Protein AF-A0A921BF22-F1 (afdb_monomer)

Radius of gyration: 12.66 Å; Cα contacts (8 Å, |Δi|>4): 187; chains: 1; bounding box: 29×27×35 Å

Secondary structure (DSSP, 8-state):
-EE-TTSEEEEEESS-SSSSSTT---EEEEEETTT--EEEEEE-TTGGGTTT-SS-SEEEEEE-TT--EEEEETTTTEEEEE---

pLDDT: mean 93.28, std 5.19, range [73.69, 98.06]

Mean predicted aligned error: 2.9 Å

Sequence (85 aa):
MFIDEHDVLYVTDSTSNSRNNPGWKRGIYIGSVSDGVGTAFIPDPDLARQDEQGISGASGVSTDTEGNVYAADVGPRQIRKYLRP

Solvent-accessible surface area (backbone atoms only — not comparable to full-atom values): 4785 Å² total; per-residue (Å²): 91,37,70,53,100,79,50,39,31,40,39,55,32,31,54,35,18,80,86,40,62,63,90,50,76,32,17,36,43,28,23,38,63,89,79,67,49,76,78,48,73,47,73,25,94,59,52,93,47,30,80,79,47,72,52,62,23,28,69,40,50,49,68,52,99,82,57,26,40,38,29,37,20,64,56,76,66,48,78,46,78,44,79,59,132

Foldseek 3Di:
DDADPVQKDKDFDFADDCVRPHPDFGFIFIDHNVPPDTDDTDHQPVRVCNVVDRGFWFPDWDADPQGWIWGCGPVVRDIDIHHDD

Nearest PDB structures (foldseek):
  5yyl-assembly1_B-2  TM=5.936E-01  e=1.136E-01  Apis mellifera
  2bbk-assembly1_J  TM=6.570E-01  e=6.558E-01  Paracoccus denitrificans
  8ptx-assembly1_A  TM=4.950E-01  e=5.835E-01  Homo sapiens
  4s37-assembly3_G  TM=2.657E-01  e=1.878E+00  Pseudomonas aeruginosa
  4s37-assembly6_Q  TM=2.678E-01  e=3.571E+00  Pseudomonas aeruginosa

Structure (mmCIF, N/CA/C/O backbone):
data_AF-A0A921BF22-F1
#
_entry.id   AF-A0A921BF22-F1
#
loop_
_atom_site.group_PDB
_atom_site.id
_atom_site.type_symbol
_atom_site.label_atom_id
_atom_site.label_alt_id
_atom_site.label_comp_id
_atom_site.label_asym_id
_atom_site.label_entity_id
_atom_site.label_seq_id
_atom_site.pdbx_PDB_ins_code
_atom_site.Cartn_x
_atom_site.Cartn_y
_atom_site.Cartn_z
_atom_site.occupancy
_atom_site.B_iso_or_equiv
_atom_site.auth_seq_id
_atom_site.auth_comp_id
_atom_site.auth_asym_id
_atom_site.auth_atom_id
_atom_site.pdbx_PDB_model_num
ATOM 1 N N . MET A 1 1 ? -6.360 -2.342 -3.219 1.00 92.88 1 MET A N 1
ATOM 2 C CA . MET A 1 1 ? -6.990 -1.295 -2.387 1.00 92.88 1 MET A CA 1
ATOM 3 C C . MET A 1 1 ? -7.637 -1.960 -1.186 1.00 92.88 1 MET A C 1
ATOM 5 O O . MET A 1 1 ? -8.184 -3.043 -1.358 1.00 92.88 1 MET A O 1
ATOM 9 N N . PHE A 1 2 ? -7.554 -1.332 -0.016 1.00 97.19 2 PHE A N 1
ATOM 10 C CA . PHE A 1 2 ? -8.131 -1.796 1.248 1.00 97.19 2 PHE A CA 1
ATOM 11 C C . PHE A 1 2 ? -8.583 -0.589 2.081 1.00 97.19 2 PHE A C 1
ATOM 13 O O . PHE A 1 2 ? -7.983 0.477 1.960 1.00 97.19 2 PHE A O 1
ATOM 20 N N . ILE A 1 3 ? -9.626 -0.752 2.892 1.00 97.25 3 ILE A N 1
ATOM 21 C CA . ILE A 1 3 ? -10.077 0.231 3.883 1.00 97.25 3 ILE A CA 1
ATOM 22 C C . ILE A 1 3 ? -10.117 -0.492 5.227 1.00 97.25 3 ILE A C 1
ATOM 24 O O . ILE A 1 3 ? -10.657 -1.599 5.290 1.00 97.25 3 ILE A O 1
ATOM 28 N N . ASP A 1 4 ? -9.518 0.100 6.258 1.00 96.19 4 ASP A N 1
ATOM 29 C CA . ASP A 1 4 ? -9.516 -0.476 7.603 1.00 96.19 4 ASP A CA 1
ATOM 30 C C . ASP A 1 4 ? -10.734 -0.042 8.439 1.00 96.19 4 ASP A C 1
ATOM 32 O O . ASP A 1 4 ? -11.605 0.699 7.987 1.00 96.19 4 ASP A O 1
ATOM 36 N N . GLU A 1 5 ? -10.809 -0.523 9.680 1.00 94.56 5 GLU A N 1
ATOM 37 C CA . GLU A 1 5 ? -11.904 -0.211 10.611 1.00 94.56 5 GLU A CA 1
ATOM 38 C C . GLU A 1 5 ? -11.934 1.253 11.095 1.00 94.56 5 GLU A C 1
ATOM 40 O O . GLU A 1 5 ? -12.888 1.656 11.758 1.00 94.56 5 GLU A O 1
ATOM 45 N N . HIS A 1 6 ? -10.914 2.049 10.759 1.00 93.50 6 HIS A N 1
ATOM 46 C CA . HIS A 1 6 ? -10.773 3.456 11.133 1.00 93.50 6 HIS A CA 1
ATOM 47 C C . HIS A 1 6 ? -11.001 4.403 9.942 1.00 93.50 6 HIS A C 1
ATOM 49 O O . HIS A 1 6 ? -10.584 5.561 9.998 1.00 93.50 6 HIS A O 1
ATOM 55 N N . ASP A 1 7 ? -11.630 3.923 8.863 1.00 95.50 7 ASP A N 1
ATOM 56 C CA . ASP A 1 7 ? -11.848 4.673 7.619 1.00 95.50 7 ASP A CA 1
ATOM 57 C C . ASP A 1 7 ? -10.541 5.192 6.981 1.00 95.50 7 ASP A C 1
ATOM 59 O O . ASP A 1 7 ? -10.508 6.238 6.316 1.00 95.50 7 ASP A O 1
ATOM 63 N N . VAL A 1 8 ? -9.444 4.441 7.146 1.00 97.00 8 VAL A N 1
ATOM 64 C CA . VAL A 1 8 ? -8.178 4.703 6.455 1.00 97.00 8 VAL A CA 1
ATOM 65 C C . VAL A 1 8 ? -8.126 3.894 5.163 1.00 97.00 8 VAL A C 1
ATOM 67 O O . VAL A 1 8 ? -8.229 2.668 5.153 1.00 97.00 8 VAL A O 1
ATOM 70 N N . LEU A 1 9 ? -7.935 4.595 4.050 1.00 97.44 9 LEU A N 1
ATOM 71 C CA . LEU A 1 9 ? -7.792 4.049 2.710 1.00 97.44 9 LEU A CA 1
ATOM 72 C C . LEU A 1 9 ? -6.323 3.739 2.400 1.00 97.44 9 LEU A C 1
ATOM 74 O O . LEU A 1 9 ? -5.464 4.615 2.471 1.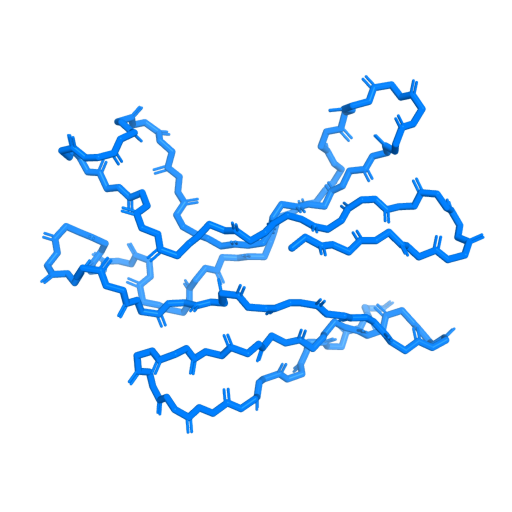00 97.44 9 LEU A O 1
ATOM 78 N N . TYR A 1 10 ? -6.064 2.516 1.945 1.00 98.06 10 TYR A N 1
ATOM 79 C CA . TYR A 1 10 ? -4.769 2.036 1.470 1.00 98.06 10 TYR A CA 1
ATOM 80 C C . TYR A 1 10 ? -4.863 1.686 -0.021 1.00 98.06 10 TYR A C 1
ATOM 82 O O . TYR A 1 10 ? -5.563 0.747 -0.424 1.00 98.06 10 TYR A O 1
ATOM 90 N N . VAL A 1 11 ? -4.132 2.414 -0.865 1.00 96.94 11 VAL A N 1
ATOM 91 C CA . VAL A 1 11 ? -4.111 2.227 -2.324 1.00 96.94 11 VAL A CA 1
ATOM 92 C C . VAL A 1 11 ? -2.714 1.848 -2.776 1.00 96.94 11 VAL A C 1
ATOM 94 O O . VAL A 1 11 ? -1.741 2.538 -2.500 1.00 96.94 11 VAL A O 1
ATOM 97 N N . THR A 1 12 ? -2.619 0.743 -3.500 1.00 96.88 12 THR A N 1
ATOM 98 C CA . THR A 1 12 ? -1.377 0.268 -4.099 1.00 96.88 12 THR A CA 1
ATOM 99 C C . THR A 1 12 ? -1.204 0.814 -5.506 1.00 96.88 12 THR A C 1
ATOM 101 O O . THR A 1 12 ? -2.134 0.742 -6.308 1.00 96.88 12 THR A O 1
ATOM 104 N N . ASP A 1 13 ? 0.009 1.240 -5.825 1.00 95.12 13 ASP A N 1
ATOM 105 C CA . ASP A 1 13 ? 0.460 1.550 -7.172 1.00 95.12 13 ASP A CA 1
ATOM 106 C C . ASP A 1 13 ? 1.723 0.744 -7.491 1.00 95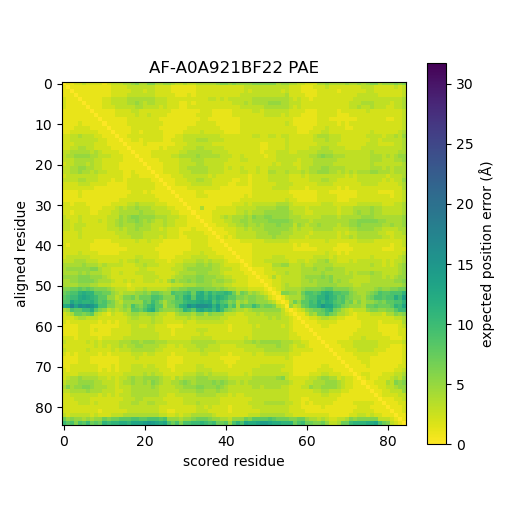.12 13 ASP A C 1
ATOM 108 O O . ASP A 1 13 ? 2.816 1.043 -7.003 1.00 95.12 13 ASP A O 1
ATOM 112 N N . SER A 1 14 ? 1.562 -0.286 -8.321 1.00 93.00 14 SER A N 1
ATOM 113 C CA . SER A 1 14 ? 2.647 -1.166 -8.756 1.00 93.00 14 SER A CA 1
ATOM 114 C C . SER A 1 14 ? 3.126 -0.902 -10.181 1.00 93.00 14 SER A C 1
ATOM 116 O O . SER A 1 14 ? 4.025 -1.611 -10.633 1.00 93.00 14 SER A O 1
ATOM 118 N N . THR A 1 15 ? 2.576 0.099 -10.883 1.00 92.81 15 THR A N 1
ATOM 119 C CA . THR A 1 15 ? 2.798 0.249 -12.336 1.00 92.81 15 THR A CA 1
ATOM 120 C C . THR A 1 15 ? 3.143 1.656 -12.803 1.00 92.81 15 THR A C 1
ATOM 122 O O . THR A 1 15 ? 3.556 1.794 -13.959 1.00 92.81 15 THR A O 1
ATOM 125 N N . SER A 1 16 ? 3.004 2.693 -11.967 1.00 94.44 16 SER A N 1
ATOM 126 C CA . SER A 1 16 ? 3.391 4.044 -12.386 1.00 94.44 16 SER A CA 1
ATOM 127 C C . SER A 1 16 ? 4.884 4.134 -12.717 1.00 94.44 16 SER A C 1
ATOM 129 O O . SER A 1 16 ? 5.731 3.480 -12.101 1.00 94.44 16 SER A O 1
ATOM 131 N N . ASN A 1 17 ? 5.199 4.925 -13.736 1.00 93.38 17 ASN A N 1
ATOM 132 C CA . ASN A 1 17 ? 6.541 5.265 -14.199 1.00 93.38 17 ASN A CA 1
ATOM 133 C C . ASN A 1 17 ? 6.462 6.489 -15.139 1.00 93.38 17 ASN A C 1
ATOM 135 O O . ASN A 1 17 ? 5.404 7.087 -15.326 1.00 93.38 17 ASN A O 1
ATOM 139 N N . SER A 1 18 ? 7.573 6.881 -15.764 1.00 94.31 18 SER A N 1
ATOM 140 C CA . SER A 1 18 ? 7.617 8.026 -16.691 1.00 94.31 18 SER A CA 1
ATOM 141 C C . SER A 1 18 ? 6.707 7.895 -17.922 1.00 94.31 18 SER A C 1
ATOM 143 O O . SER A 1 18 ? 6.391 8.905 -18.550 1.00 94.31 18 SER A O 1
ATOM 145 N N . ARG A 1 19 ? 6.280 6.677 -18.278 1.00 93.50 19 ARG A N 1
ATOM 146 C CA . ARG A 1 19 ? 5.417 6.385 -19.437 1.00 93.50 19 ARG A CA 1
ATOM 147 C C . ARG A 1 19 ? 3.976 6.071 -19.042 1.00 93.50 19 ARG A C 1
ATOM 149 O O . ARG A 1 19 ? 3.063 6.378 -19.801 1.00 93.50 19 ARG A O 1
ATOM 156 N N . ASN A 1 20 ? 3.773 5.454 -17.884 1.00 92.62 20 ASN A N 1
ATOM 157 C CA . ASN A 1 20 ? 2.477 5.053 -17.354 1.00 92.62 20 ASN A CA 1
ATOM 158 C C . ASN A 1 20 ? 2.178 5.871 -16.094 1.00 92.62 20 ASN A C 1
ATOM 160 O O . ASN A 1 20 ? 2.854 5.695 -15.092 1.00 92.62 20 ASN A O 1
ATOM 164 N N . ASN A 1 21 ? 1.187 6.762 -16.149 1.00 94.12 21 ASN A N 1
ATOM 165 C CA . ASN A 1 21 ? 0.881 7.736 -15.091 1.00 94.12 21 ASN A CA 1
ATOM 166 C C . ASN A 1 21 ? 2.082 8.640 -14.685 1.00 94.12 21 ASN A C 1
ATOM 168 O O . ASN A 1 21 ? 2.587 8.564 -13.560 1.00 94.12 21 ASN A O 1
ATOM 172 N N . PRO A 1 22 ? 2.559 9.514 -15.597 1.00 94.94 22 PRO A N 1
ATOM 173 C CA . PRO A 1 22 ? 3.747 10.335 -15.370 1.00 94.94 22 PRO A CA 1
ATOM 174 C C . PRO A 1 22 ? 3.616 11.264 -14.156 1.00 94.94 22 PRO A C 1
ATOM 176 O O . PRO A 1 22 ? 2.572 11.871 -13.928 1.00 94.94 22 PRO A O 1
ATOM 179 N N . GLY A 1 23 ? 4.709 11.418 -13.403 1.00 93.94 23 GLY A N 1
ATOM 180 C CA . GLY A 1 23 ? 4.770 12.271 -12.208 1.00 93.94 23 GLY A CA 1
ATOM 181 C C . GLY A 1 23 ? 4.398 11.565 -10.901 1.00 93.94 23 GLY A C 1
ATOM 182 O O . GLY A 1 23 ? 4.651 12.113 -9.829 1.00 93.94 23 GLY A O 1
ATOM 183 N N . TRP A 1 24 ? 3.874 10.339 -10.973 1.00 94.06 24 TRP A N 1
ATOM 184 C CA . TRP A 1 24 ? 3.559 9.518 -9.806 1.00 94.06 24 TRP A CA 1
ATOM 185 C C . TRP A 1 24 ? 4.699 8.561 -9.447 1.00 94.06 24 TRP A C 1
ATOM 187 O O . TRP A 1 24 ? 5.558 8.239 -10.270 1.00 94.06 24 TRP A O 1
ATOM 197 N N . LYS A 1 25 ? 4.720 8.141 -8.180 1.00 93.50 25 LYS A N 1
ATOM 198 C C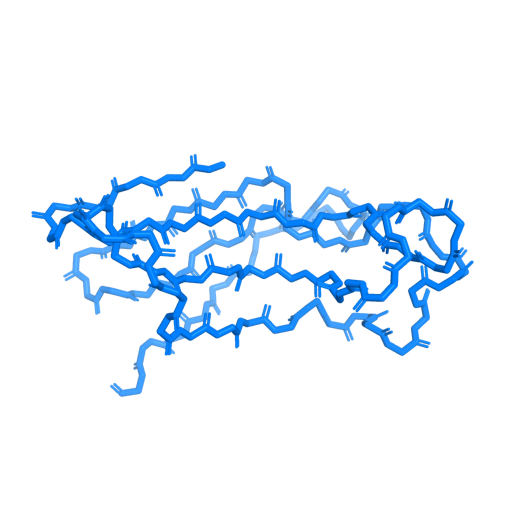A . LYS A 1 25 ? 5.724 7.235 -7.613 1.00 93.50 25 LYS A CA 1
ATOM 199 C C . LYS A 1 25 ? 5.040 5.940 -7.207 1.00 93.50 25 LYS A C 1
ATOM 201 O O . LYS A 1 25 ? 4.050 5.976 -6.487 1.00 93.50 25 LYS A O 1
ATOM 206 N N . ARG A 1 26 ? 5.609 4.798 -7.581 1.00 94.38 26 ARG A N 1
ATOM 207 C CA . ARG A 1 26 ? 5.089 3.510 -7.105 1.00 94.38 26 ARG A CA 1
ATOM 208 C C . ARG A 1 26 ? 5.194 3.362 -5.595 1.00 94.38 26 ARG A C 1
ATOM 210 O O . ARG A 1 26 ? 6.187 3.765 -4.984 1.00 94.38 26 ARG A O 1
ATOM 217 N N . GLY A 1 27 ? 4.198 2.714 -5.007 1.00 95.94 27 GLY A N 1
ATOM 218 C CA . GLY A 1 27 ? 4.152 2.459 -3.576 1.00 95.94 27 GLY A CA 1
ATOM 219 C C . GLY A 1 27 ? 2.743 2.222 -3.058 1.00 95.94 27 GLY A C 1
ATOM 220 O O . GLY A 1 27 ? 1.855 1.773 -3.781 1.00 95.94 27 GLY A O 1
ATOM 221 N N . ILE A 1 28 ? 2.553 2.514 -1.776 1.00 97.69 28 ILE A N 1
ATOM 222 C CA . ILE A 1 28 ? 1.271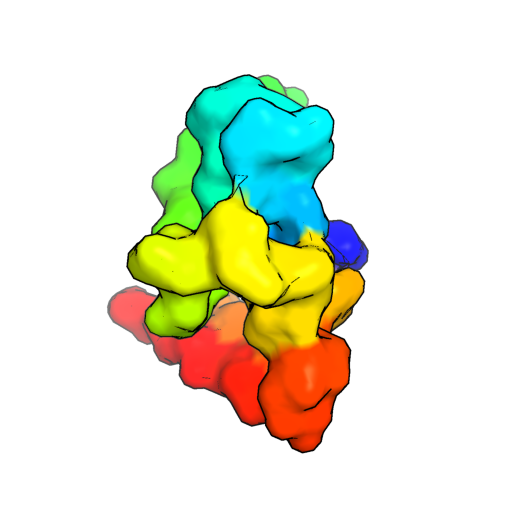 2.434 -1.082 1.00 97.69 28 ILE A CA 1
ATOM 223 C C . ILE A 1 28 ? 0.928 3.833 -0.587 1.00 97.69 28 ILE A C 1
ATOM 225 O O . ILE A 1 28 ? 1.619 4.385 0.270 1.00 97.69 28 ILE A O 1
ATOM 229 N N . TYR A 1 29 ? -0.137 4.394 -1.137 1.00 97.31 29 TYR A N 1
ATOM 230 C CA . TYR A 1 29 ? -0.739 5.641 -0.694 1.00 97.31 29 TYR A CA 1
ATOM 231 C C . TYR A 1 29 ? -1.719 5.346 0.435 1.00 97.31 29 TYR A C 1
ATOM 233 O O . TYR A 1 29 ? -2.530 4.425 0.329 1.00 97.31 29 TYR A O 1
ATOM 241 N N . ILE A 1 30 ? -1.629 6.117 1.512 1.00 97.88 30 ILE A N 1
ATOM 242 C CA . ILE A 1 30 ? -2.471 5.980 2.699 1.00 97.88 30 ILE A CA 1
ATOM 243 C C . ILE A 1 30 ? -3.179 7.313 2.905 1.00 97.88 30 ILE A C 1
ATOM 245 O O . ILE A 1 30 ? -2.529 8.358 2.859 1.00 97.88 30 ILE A O 1
ATOM 249 N N . GLY A 1 31 ? -4.492 7.295 3.104 1.00 97.44 31 GLY A N 1
ATOM 250 C CA . GLY A 1 31 ? -5.285 8.513 3.231 1.00 97.44 31 GLY A CA 1
ATOM 251 C C . GLY A 1 31 ? -6.623 8.294 3.915 1.00 97.44 31 GLY A C 1
ATOM 252 O O . GLY A 1 31 ? -6.982 7.172 4.252 1.00 97.44 31 GLY A O 1
ATOM 253 N N . SER A 1 32 ? -7.359 9.377 4.134 1.00 96.44 32 SER A N 1
ATOM 254 C CA . SER A 1 32 ? -8.699 9.324 4.719 1.00 96.44 32 SER A CA 1
ATOM 255 C C . SER A 1 32 ? -9.741 9.006 3.644 1.00 96.44 32 SER A C 1
ATOM 257 O O . SER A 1 32 ? -9.723 9.578 2.552 1.00 96.44 32 SER A O 1
ATOM 259 N N . VAL A 1 33 ? -10.668 8.094 3.953 1.00 96.38 33 VAL A N 1
ATOM 260 C CA . VAL A 1 33 ? -11.815 7.793 3.077 1.00 96.38 33 VAL A CA 1
ATOM 261 C C . VAL A 1 33 ? -12.764 8.990 2.981 1.00 96.38 33 VAL A C 1
ATOM 263 O O . VAL A 1 33 ? -13.365 9.219 1.934 1.00 96.38 33 VAL A O 1
ATOM 266 N N . SER A 1 34 ? -12.898 9.759 4.064 1.00 94.44 34 SER A N 1
ATOM 267 C CA . SER A 1 34 ? -13.922 10.802 4.195 1.00 94.44 34 SER A CA 1
ATOM 268 C C . SER A 1 34 ? -13.683 12.035 3.317 1.00 94.44 34 SER A C 1
ATOM 270 O O . SER A 1 34 ? -14.636 12.624 2.810 1.00 94.44 34 SER A O 1
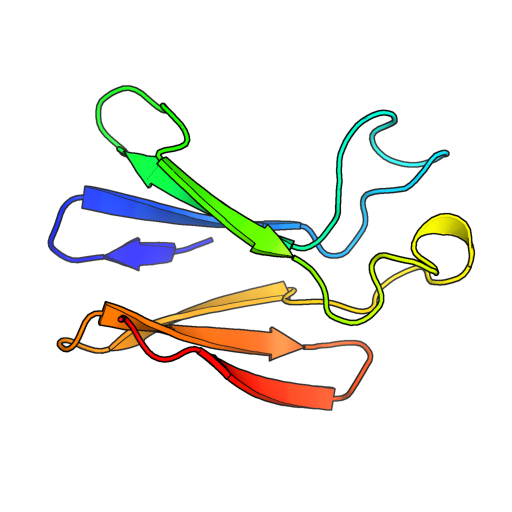ATOM 272 N N . ASP A 1 35 ? -12.421 12.409 3.114 1.00 94.44 35 ASP A N 1
ATOM 273 C CA . ASP A 1 35 ? -12.009 13.611 2.378 1.00 94.44 35 ASP A CA 1
ATOM 274 C C . ASP A 1 35 ? -11.021 13.319 1.234 1.00 94.44 35 ASP A C 1
ATOM 276 O O . ASP A 1 35 ? -10.697 14.214 0.453 1.00 94.44 35 ASP A O 1
ATOM 280 N N . GLY A 1 36 ? -10.558 12.070 1.102 1.00 90.88 36 GLY A N 1
ATOM 281 C CA . GLY A 1 36 ? -9.628 11.640 0.058 1.00 90.88 36 GLY A CA 1
ATOM 282 C C . GLY A 1 36 ? -8.207 12.182 0.220 1.00 90.88 36 GLY A C 1
ATOM 283 O O . GLY A 1 36 ? -7.400 12.061 -0.705 1.00 90.88 36 GLY A O 1
ATOM 284 N N . VAL A 1 37 ? -7.875 12.791 1.363 1.00 95.69 37 VAL A N 1
ATOM 285 C CA . VAL A 1 37 ? -6.554 13.385 1.584 1.00 95.69 37 VAL A CA 1
ATOM 286 C C . VAL A 1 37 ? -5.538 12.295 1.917 1.00 95.69 37 VAL A C 1
ATOM 288 O O . VAL A 1 37 ? -5.722 11.506 2.844 1.00 95.69 37 VAL A O 1
ATOM 291 N N . GLY A 1 38 ? -4.431 12.270 1.171 1.00 96.44 38 GLY A N 1
ATOM 292 C CA . GLY A 1 38 ? -3.283 11.413 1.463 1.00 96.44 38 GLY A CA 1
ATOM 293 C C . GLY A 1 38 ? -2.541 11.885 2.713 1.00 96.44 38 GLY A C 1
ATOM 294 O O . GLY A 1 38 ? -2.112 13.034 2.791 1.00 96.44 38 GLY A O 1
ATOM 295 N N . THR A 1 39 ? -2.370 10.991 3.681 1.00 95.56 39 THR A N 1
ATOM 296 C CA . THR A 1 39 ? -1.744 11.263 4.982 1.00 95.56 39 THR A CA 1
ATOM 297 C C . THR A 1 39 ? -0.376 10.603 5.128 1.00 95.56 39 THR A C 1
ATOM 299 O O . THR A 1 39 ? 0.459 11.097 5.884 1.00 95.56 39 THR A O 1
ATOM 302 N N . ALA A 1 40 ? -0.109 9.520 4.392 1.00 96.25 40 ALA A N 1
ATOM 303 C CA . ALA A 1 40 ? 1.193 8.863 4.371 1.00 96.25 40 ALA A CA 1
ATOM 304 C C . ALA A 1 40 ? 1.465 8.151 3.038 1.00 96.25 40 ALA A C 1
ATOM 306 O O . ALA A 1 40 ? 0.569 7.891 2.233 1.00 96.25 40 ALA A O 1
ATOM 307 N N . PHE A 1 41 ? 2.735 7.826 2.811 1.00 97.06 41 PHE A N 1
ATOM 308 C CA . PHE A 1 41 ? 3.186 7.096 1.635 1.00 97.06 41 PHE A CA 1
ATOM 309 C C . PHE A 1 41 ? 4.295 6.120 2.015 1.00 97.06 41 PHE A C 1
ATOM 311 O O . PHE A 1 41 ? 5.282 6.505 2.642 1.00 97.06 41 PHE A O 1
ATOM 318 N N . ILE A 1 42 ? 4.140 4.865 1.601 1.00 96.44 42 ILE A N 1
ATOM 319 C CA . ILE A 1 42 ? 5.168 3.837 1.726 1.00 96.44 42 ILE A CA 1
ATOM 320 C C . ILE A 1 42 ? 5.742 3.580 0.325 1.00 96.44 42 ILE A C 1
ATOM 322 O O . ILE A 1 42 ? 5.014 3.072 -0.530 1.00 96.44 42 ILE A O 1
ATOM 326 N N . PRO A 1 43 ? 7.020 3.903 0.055 1.00 95.31 43 PRO A N 1
ATOM 327 C CA . PRO A 1 43 ? 7.593 3.725 -1.273 1.00 95.31 43 PRO A CA 1
ATOM 328 C C . PRO A 1 43 ? 7.744 2.245 -1.648 1.00 95.31 43 PRO A C 1
ATOM 330 O O . PRO A 1 43 ? 8.005 1.384 -0.798 1.00 95.31 43 PRO A O 1
A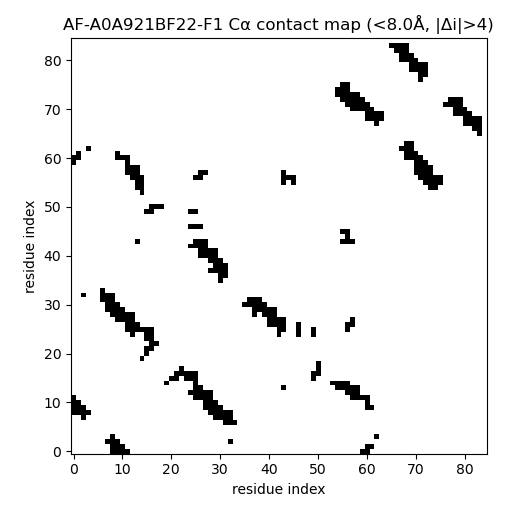TOM 333 N N . ASP A 1 44 ? 7.627 1.965 -2.947 1.00 93.94 44 ASP A N 1
ATOM 334 C CA . ASP A 1 44 ? 8.125 0.725 -3.546 1.00 93.94 44 ASP A CA 1
ATOM 335 C C . ASP A 1 44 ? 9.634 0.564 -3.235 1.00 93.94 44 ASP A C 1
ATOM 337 O O . ASP A 1 44 ? 10.380 1.541 -3.350 1.00 93.94 44 ASP A O 1
ATOM 341 N N . PRO A 1 45 ? 10.120 -0.624 -2.824 1.00 90.06 45 PRO A N 1
ATOM 342 C CA . PRO A 1 45 ? 11.543 -0.851 -2.549 1.00 90.06 45 PRO A CA 1
ATOM 343 C C . PRO A 1 45 ? 12.468 -0.546 -3.716 1.00 90.06 45 PRO A C 1
ATOM 345 O O . PRO A 1 45 ? 13.610 -0.154 -3.496 1.00 90.06 45 PRO A O 1
ATOM 348 N N . ASP A 1 46 ? 11.982 -0.743 -4.941 1.00 89.75 46 ASP A N 1
ATOM 349 C CA . ASP A 1 46 ? 12.744 -0.546 -6.166 1.00 89.75 46 ASP A CA 1
ATOM 350 C C . ASP A 1 46 ? 12.293 0.711 -6.919 1.00 89.75 46 ASP A C 1
ATOM 352 O O . ASP A 1 46 ? 12.353 0.806 -8.146 1.00 89.75 46 ASP A O 1
ATOM 356 N N . LEU A 1 47 ? 11.833 1.719 -6.167 1.00 90.38 47 LEU A N 1
ATOM 357 C CA . LEU A 1 47 ? 11.389 2.998 -6.717 1.00 90.38 47 LEU A CA 1
ATOM 358 C C . LEU A 1 47 ? 12.473 3.682 -7.569 1.00 90.38 47 LEU A C 1
ATOM 360 O O . LEU A 1 47 ? 12.154 4.385 -8.525 1.00 90.38 47 LEU A O 1
ATOM 364 N N . ALA A 1 48 ? 13.754 3.454 -7.263 1.00 90.88 48 ALA A N 1
ATOM 365 C CA . ALA A 1 48 ? 14.870 3.975 -8.054 1.00 90.88 48 ALA A CA 1
ATOM 366 C C . ALA A 1 48 ? 14.900 3.415 -9.487 1.00 90.88 48 ALA A C 1
ATOM 368 O O . ALA A 1 48 ? 15.367 4.094 -10.397 1.00 90.88 48 ALA A O 1
ATOM 369 N N . ARG A 1 49 ? 14.374 2.203 -9.699 1.00 89.25 49 ARG A N 1
ATOM 370 C CA . ARG A 1 49 ? 14.319 1.527 -11.002 1.00 89.25 49 ARG A CA 1
ATOM 371 C C . ARG A 1 49 ? 12.911 1.544 -11.580 1.00 89.25 49 ARG A C 1
ATOM 373 O O . ARG A 1 49 ? 12.517 0.630 -12.311 1.00 89.25 49 ARG A O 1
ATOM 380 N N . GLN A 1 50 ? 12.126 2.579 -11.262 1.00 90.31 50 GLN A N 1
ATOM 381 C CA . GLN A 1 50 ? 10.724 2.593 -11.656 1.00 90.31 50 GLN A CA 1
ATOM 382 C C . GLN A 1 50 ? 10.497 2.551 -13.167 1.00 90.31 50 GLN A C 1
ATOM 384 O O . GLN A 1 50 ? 9.560 1.906 -13.630 1.00 90.31 50 GLN A O 1
ATOM 389 N N . ASP A 1 51 ? 11.395 3.158 -13.934 1.00 91.38 51 ASP A N 1
ATOM 390 C CA . ASP A 1 51 ? 11.311 3.177 -15.393 1.00 91.38 51 ASP A CA 1
ATOM 391 C C . ASP A 1 51 ? 11.813 1.885 -16.053 1.00 91.38 51 ASP A C 1
ATOM 393 O O . ASP A 1 51 ? 11.544 1.648 -17.229 1.00 91.38 51 ASP A O 1
ATOM 397 N N . GLU A 1 52 ? 12.524 1.036 -15.309 1.00 89.88 52 GLU A N 1
ATOM 398 C CA . GLU A 1 52 ? 13.105 -0.210 -15.822 1.00 89.88 52 GLU A CA 1
ATOM 399 C C . GLU A 1 52 ? 12.184 -1.417 -15.612 1.00 89.88 52 GLU A C 1
ATOM 401 O O . GLU A 1 52 ? 12.279 -2.404 -16.341 1.00 89.88 52 GLU A O 1
ATOM 406 N N . GLN A 1 53 ? 11.295 -1.356 -14.617 1.00 80.19 53 GLN A N 1
ATOM 407 C CA . GLN A 1 53 ? 10.447 -2.477 -14.214 1.00 80.19 53 GLN A CA 1
ATOM 408 C C . GLN A 1 53 ? 8.968 -2.180 -14.453 1.00 80.19 53 GLN A C 1
ATOM 410 O O . GLN A 1 53 ? 8.460 -1.136 -14.049 1.00 80.19 53 GLN A O 1
ATOM 415 N N . GLY A 1 54 ? 8.269 -3.131 -15.080 1.00 75.19 54 GLY A N 1
ATOM 416 C CA . GLY A 1 54 ? 6.832 -3.016 -15.341 1.00 75.19 54 GLY A CA 1
ATOM 417 C C . GLY A 1 54 ? 5.972 -3.182 -14.084 1.00 75.19 54 GLY A C 1
ATOM 418 O O . GLY A 1 54 ? 5.044 -2.407 -13.880 1.00 75.19 54 GLY A O 1
ATOM 419 N N . ILE A 1 55 ? 6.283 -4.180 -13.247 1.00 78.75 55 ILE A N 1
ATOM 420 C CA . ILE A 1 55 ? 5.610 -4.458 -11.967 1.00 78.75 55 ILE A CA 1
ATOM 421 C C . ILE A 1 55 ? 6.673 -4.897 -10.955 1.00 78.75 55 ILE A C 1
ATOM 423 O O . ILE A 1 55 ? 7.292 -5.944 -11.141 1.00 78.75 55 ILE A O 1
ATOM 427 N N . SER A 1 56 ? 6.863 -4.135 -9.877 1.00 73.69 56 SER A N 1
ATOM 428 C CA . SER A 1 56 ? 7.849 -4.454 -8.823 1.00 73.69 56 SER A CA 1
ATOM 429 C C . SER A 1 56 ? 7.285 -4.433 -7.402 1.00 73.69 56 SER A C 1
ATOM 431 O O . SER A 1 56 ? 7.886 -5.013 -6.503 1.00 73.69 56 SER A O 1
ATOM 433 N N . GLY A 1 57 ? 6.127 -3.801 -7.202 1.00 83.38 57 GLY A N 1
ATOM 434 C CA . GLY A 1 57 ? 5.628 -3.451 -5.875 1.00 83.38 57 GLY A CA 1
ATOM 435 C C . GLY A 1 57 ? 4.334 -4.126 -5.454 1.00 83.38 57 GLY A C 1
ATOM 436 O O . GLY A 1 57 ? 3.819 -5.054 -6.093 1.00 83.38 57 GLY A O 1
ATOM 437 N N . ALA A 1 58 ? 3.798 -3.593 -4.357 1.00 91.81 58 ALA A N 1
ATOM 438 C CA . ALA A 1 58 ? 2.538 -4.007 -3.768 1.00 91.81 58 ALA A CA 1
ATOM 439 C C . ALA A 1 58 ? 1.422 -3.941 -4.818 1.00 91.81 58 ALA A C 1
ATOM 441 O O . ALA A 1 58 ? 1.163 -2.882 -5.372 1.00 91.81 58 ALA A O 1
ATOM 442 N N . SER A 1 59 ? 0.762 -5.064 -5.097 1.00 93.69 59 SER A N 1
ATOM 443 C CA . SER A 1 59 ? -0.463 -5.117 -5.919 1.00 93.69 59 SER A CA 1
ATOM 444 C C . SER A 1 59 ? -1.691 -5.516 -5.095 1.00 93.69 59 SER A C 1
ATOM 446 O O . SER A 1 59 ? -2.827 -5.284 -5.500 1.00 93.69 59 SER A O 1
ATOM 448 N N . GLY A 1 60 ? -1.459 -6.082 -3.911 1.00 95.38 60 GLY A N 1
ATOM 449 C CA . GLY A 1 60 ? -2.441 -6.225 -2.843 1.00 95.38 60 GLY A CA 1
ATOM 450 C C . GLY A 1 60 ? -1.924 -5.561 -1.570 1.00 95.38 60 GLY A C 1
ATOM 451 O O . GLY A 1 60 ? -0.711 -5.465 -1.367 1.00 95.38 60 GLY A O 1
ATOM 452 N N . VAL A 1 61 ? -2.841 -5.099 -0.723 1.00 98.00 61 VAL A N 1
ATOM 453 C CA . VAL A 1 61 ? -2.527 -4.503 0.579 1.00 98.00 61 VAL A CA 1
ATOM 454 C C . VAL A 1 61 ? -3.608 -4.864 1.592 1.00 98.00 61 VAL A C 1
ATOM 456 O O . VAL A 1 61 ? -4.773 -4.975 1.218 1.00 98.00 61 VAL A O 1
ATOM 459 N N . SER A 1 62 ? -3.212 -5.053 2.845 1.00 97.75 62 SER A N 1
ATOM 460 C CA . SER A 1 62 ? -4.094 -5.188 4.010 1.00 97.75 62 SER A CA 1
ATOM 461 C C . SER A 1 62 ? -3.371 -4.653 5.243 1.00 97.75 62 SER A C 1
ATOM 463 O O . SER A 1 62 ? -2.159 -4.424 5.198 1.00 97.75 62 SER A O 1
ATOM 465 N N . THR A 1 63 ? -4.085 -4.506 6.353 1.00 97.88 63 THR A N 1
ATOM 466 C CA . THR A 1 63 ? -3.489 -4.228 7.665 1.00 97.88 63 THR A CA 1
ATOM 467 C C . THR A 1 63 ? -3.871 -5.281 8.703 1.00 97.88 63 THR A C 1
ATOM 469 O O . THR A 1 63 ? -4.748 -6.111 8.455 1.00 97.88 63 THR A O 1
ATOM 472 N N . ASP A 1 64 ? -3.171 -5.283 9.840 1.00 96.56 64 ASP A N 1
ATOM 473 C CA . ASP A 1 64 ? -3.638 -5.920 11.077 1.00 96.56 64 ASP A CA 1
ATOM 474 C C . ASP A 1 64 ? -4.188 -4.875 12.064 1.00 96.56 64 ASP A C 1
ATOM 476 O O . ASP A 1 64 ? -4.108 -3.670 11.825 1.00 96.56 64 ASP A O 1
ATOM 480 N N . THR A 1 65 ? -4.743 -5.337 13.188 1.00 94.19 65 THR A N 1
ATOM 481 C CA . THR A 1 65 ? -5.339 -4.486 14.236 1.00 94.19 65 THR A CA 1
ATOM 482 C C . THR A 1 65 ? -4.321 -3.603 14.965 1.00 94.19 65 THR A C 1
ATOM 484 O O . THR A 1 65 ? -4.700 -2.674 15.669 1.00 94.19 65 THR A O 1
ATOM 487 N N . GLU A 1 66 ? -3.022 -3.873 14.815 1.00 94.31 66 GLU A N 1
ATOM 488 C CA . GLU A 1 66 ? -1.950 -3.011 15.331 1.00 94.31 66 GLU A CA 1
ATOM 489 C C . GLU A 1 66 ? -1.596 -1.892 14.328 1.00 94.31 66 GLU A C 1
ATOM 491 O O . GLU A 1 66 ? -0.797 -1.000 14.617 1.00 94.31 66 GLU A O 1
ATOM 496 N N . GLY A 1 67 ? -2.207 -1.908 13.139 1.00 93.38 67 GLY A N 1
ATOM 497 C CA . GLY A 1 67 ? -1.962 -0.959 12.060 1.00 93.38 67 GLY A CA 1
ATOM 498 C C . GLY A 1 67 ? -0.700 -1.255 11.252 1.00 93.38 67 GLY A C 1
ATOM 499 O O . GLY A 1 67 ? -0.248 -0.387 10.501 1.00 93.38 67 GLY A O 1
ATOM 500 N N . ASN A 1 68 ? -0.118 -2.453 11.376 1.00 97.50 68 ASN A N 1
ATOM 501 C CA . ASN A 1 68 ? 0.968 -2.866 10.493 1.00 97.50 68 ASN A CA 1
ATOM 502 C C . ASN A 1 68 ? 0.419 -3.103 9.083 1.00 97.50 68 ASN A C 1
ATOM 504 O O . ASN A 1 68 ? -0.677 -3.639 8.919 1.00 97.50 68 ASN A O 1
ATOM 508 N N . VAL A 1 69 ? 1.201 -2.767 8.058 1.00 97.94 69 VAL A N 1
ATOM 509 C CA . VAL A 1 69 ? 0.787 -2.897 6.653 1.00 97.94 69 VAL A CA 1
ATOM 510 C C . VAL A 1 69 ? 1.412 -4.139 6.030 1.00 97.94 69 VAL A C 1
ATOM 512 O O . VAL A 1 69 ? 2.623 -4.332 6.103 1.00 97.94 69 VAL A O 1
ATOM 515 N N . TYR A 1 70 ? 0.600 -4.952 5.361 1.00 98.00 70 TYR A N 1
ATOM 516 C CA . TYR A 1 70 ? 1.032 -6.119 4.598 1.00 98.00 70 TYR A CA 1
ATOM 517 C C . TYR A 1 70 ? 0.878 -5.834 3.111 1.00 98.00 70 TYR A C 1
ATOM 519 O O . TYR A 1 70 ? -0.212 -5.513 2.646 1.00 98.00 70 TYR A O 1
ATOM 527 N N . ALA A 1 71 ? 1.967 -5.973 2.365 1.00 97.25 71 ALA A N 1
ATOM 528 C CA . ALA A 1 71 ? 2.026 -5.750 0.930 1.00 97.25 71 ALA A CA 1
ATOM 529 C C . ALA A 1 71 ? 2.249 -7.071 0.193 1.00 97.25 71 ALA A C 1
ATOM 531 O O . ALA A 1 71 ? 3.207 -7.788 0.485 1.00 97.25 71 ALA A O 1
ATOM 532 N N . ALA A 1 72 ? 1.386 -7.371 -0.778 1.00 96.00 72 ALA A N 1
ATOM 533 C CA . ALA A 1 72 ? 1.575 -8.485 -1.699 1.00 96.00 72 ALA A CA 1
ATOM 534 C C . ALA A 1 72 ? 2.366 -8.013 -2.922 1.00 96.00 72 ALA A C 1
ATOM 536 O O . ALA A 1 72 ? 1.810 -7.392 -3.834 1.00 96.00 72 ALA A O 1
ATOM 537 N N . ASP A 1 73 ? 3.663 -8.301 -2.929 1.00 93.00 73 ASP A N 1
ATOM 538 C CA . ASP A 1 73 ? 4.565 -7.957 -4.021 1.00 93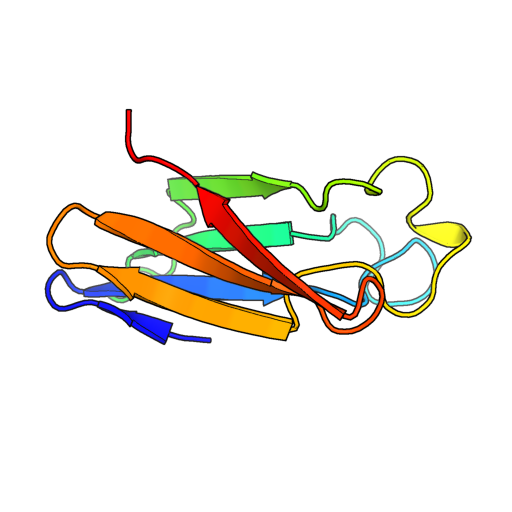.00 73 ASP A CA 1
ATOM 539 C C . ASP A 1 73 ? 4.499 -9.018 -5.120 1.00 93.00 73 ASP A C 1
ATOM 541 O O . ASP A 1 73 ? 4.968 -10.149 -4.947 1.00 93.00 73 ASP A O 1
ATOM 545 N N . VAL A 1 74 ? 3.961 -8.649 -6.281 1.00 88.44 74 VAL A N 1
ATOM 546 C CA . VAL A 1 74 ? 3.788 -9.599 -7.391 1.00 88.44 74 VAL A CA 1
ATOM 547 C C . VAL A 1 74 ? 5.107 -9.887 -8.104 1.00 88.44 74 VAL A C 1
ATOM 549 O O . VAL A 1 74 ? 5.422 -11.052 -8.333 1.00 88.44 74 VAL A O 1
ATOM 552 N N . GLY A 1 75 ? 5.901 -8.859 -8.424 1.00 85.31 75 GLY A N 1
ATOM 553 C CA . GLY A 1 75 ? 7.182 -9.038 -9.122 1.00 85.31 75 GLY A CA 1
ATOM 554 C C . GLY A 1 75 ? 8.184 -9.863 -8.296 1.00 85.31 75 GLY A C 1
ATOM 555 O O . GLY A 1 75 ? 8.611 -10.933 -8.734 1.00 85.31 75 GLY A O 1
ATOM 556 N N . PRO A 1 76 ? 8.509 -9.423 -7.068 1.00 87.00 76 PRO A N 1
ATOM 557 C CA . PRO A 1 76 ? 9.353 -10.168 -6.131 1.00 87.00 76 PRO A CA 1
ATOM 558 C C . PRO A 1 76 ? 8.780 -11.503 -5.621 1.00 87.00 76 PRO A C 1
ATOM 560 O O . PRO A 1 76 ? 9.553 -12.337 -5.156 1.00 87.00 76 PRO A O 1
ATOM 563 N N . ARG A 1 77 ? 7.461 -11.738 -5.728 1.00 91.88 77 ARG A N 1
ATOM 564 C CA . ARG A 1 77 ? 6.757 -12.947 -5.242 1.00 91.88 77 ARG A CA 1
ATOM 565 C C . ARG A 1 77 ? 6.905 -13.167 -3.733 1.00 91.88 77 ARG A C 1
ATOM 567 O O . ARG A 1 77 ? 7.263 -14.254 -3.282 1.00 91.88 77 ARG A O 1
ATOM 574 N N . GLN A 1 78 ? 6.619 -12.132 -2.951 1.00 93.69 78 GLN A N 1
ATOM 575 C CA . GLN A 1 78 ? 6.722 -12.172 -1.490 1.00 93.69 78 GLN A CA 1
ATOM 576 C C . GLN A 1 78 ? 5.606 -11.364 -0.820 1.00 93.69 78 GLN A C 1
ATOM 578 O O . GLN A 1 78 ? 4.948 -10.539 -1.456 1.00 93.69 78 GLN A O 1
ATOM 583 N N . ILE A 1 79 ? 5.440 -11.568 0.488 1.00 96.06 79 ILE A N 1
ATOM 584 C CA . ILE A 1 79 ? 4.668 -10.669 1.349 1.00 96.06 79 ILE A CA 1
ATOM 585 C C . ILE A 1 79 ? 5.645 -9.868 2.200 1.00 96.06 79 ILE A C 1
ATOM 587 O O . ILE A 1 79 ? 6.515 -10.446 2.853 1.00 96.06 79 ILE A O 1
ATOM 591 N N . ARG A 1 80 ? 5.489 -8.545 2.222 1.00 95.31 80 ARG A N 1
ATOM 592 C CA . ARG A 1 80 ? 6.252 -7.664 3.113 1.00 95.31 80 ARG A CA 1
ATOM 593 C C . ARG A 1 80 ? 5.353 -7.097 4.193 1.00 95.31 80 ARG A C 1
ATOM 595 O O . ARG A 1 80 ? 4.238 -6.679 3.899 1.00 95.31 80 ARG A O 1
ATOM 602 N N . LYS A 1 81 ? 5.863 -7.056 5.423 1.00 96.69 81 LYS A N 1
ATOM 603 C CA . LYS A 1 81 ? 5.225 -6.398 6.564 1.00 96.69 81 LYS A CA 1
ATOM 604 C C . LYS A 1 81 ? 5.976 -5.105 6.878 1.00 96.69 81 LYS A C 1
ATOM 606 O O . LYS A 1 81 ? 7.191 -5.132 7.055 1.00 96.69 81 LYS A O 1
ATOM 611 N N . TYR A 1 82 ? 5.250 -4.001 6.970 1.00 96.62 82 TYR A N 1
ATOM 612 C CA . TYR A 1 82 ? 5.741 -2.722 7.467 1.00 96.62 82 TYR A CA 1
ATOM 613 C C . TYR A 1 82 ? 5.171 -2.493 8.857 1.00 96.62 82 TYR A C 1
ATOM 615 O O . TYR A 1 82 ? 3.956 -2.564 9.047 1.00 96.62 82 TYR A O 1
ATOM 623 N N . LEU A 1 83 ? 6.052 -2.242 9.821 1.00 96.50 83 LEU A N 1
ATOM 624 C CA . LEU A 1 83 ? 5.645 -1.987 11.194 1.00 96.50 83 LEU A CA 1
ATOM 625 C C . LEU A 1 83 ? 5.156 -0.551 11.333 1.00 96.50 83 LEU A C 1
ATOM 627 O O . LEU A 1 83 ? 5.783 0.370 10.798 1.00 96.50 83 LEU A O 1
ATOM 631 N N . ARG A 1 84 ? 4.048 -0.370 12.051 1.00 87.94 84 ARG A N 1
ATOM 63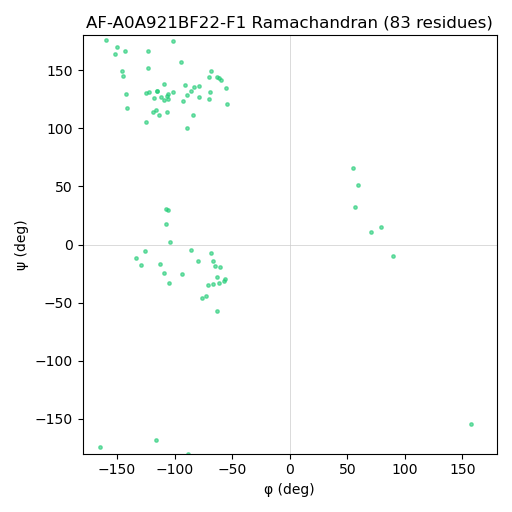2 C CA . ARG A 1 84 ? 3.620 0.965 12.461 1.00 87.94 84 ARG A CA 1
ATOM 633 C C . ARG A 1 84 ? 4.610 1.493 13.517 1.00 87.94 84 ARG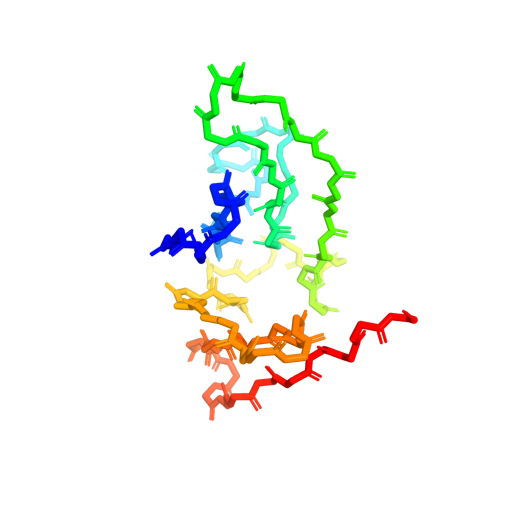 A C 1
ATOM 635 O O . ARG A 1 84 ? 4.938 0.726 14.423 1.00 87.94 84 ARG A O 1
ATOM 642 N N . PRO A 1 85 ? 5.129 2.729 13.376 1.00 74.81 85 PRO A N 1
ATOM 643 C CA . PRO A 1 85 ? 6.003 3.339 14.378 1.00 74.81 85 PRO A CA 1
ATOM 644 C C . PRO A 1 85 ? 5.333 3.505 15.742 1.00 74.81 85 PRO A C 1
ATOM 646 O O . PRO A 1 85 ? 4.095 3.707 15.763 1.00 74.81 85 PRO A O 1
#